Protein AF-A0A821H5R7-F1 (afdb_monomer)

Mean predicted aligned error: 6.96 Å

Sequence (78 aa):
MEITGFTNNNIAKYVEQFFEQMKDDMKDASIKAQNLLRLLKSNSSIWGVAQIPVNLELICSLWRDNDWSKTKALSITA

Solvent-accessible surface area (backbone atoms only — not comparable to full-atom values): 4709 Å² total; per-residue (Å²): 137,82,90,73,64,49,48,76,66,51,45,54,53,48,44,48,53,60,34,67,71,44,94,58,61,68,68,58,30,52,52,53,34,54,51,50,54,50,53,37,73,75,30,70,72,58,38,61,50,38,23,38,65,72,49,34,52,50,50,52,53,53,58,69,75,47,68,67,93,71,63,80,72,91,76,81,80,131

Secondary structure (DSSP, 8-state):
-------HHHHHHHHHHHHHTSSS-HHHHHHHHHHHHHHHHH-HHHHHHHTSHHHHHHHHHHHHH--TTT--------

Structure (mmCIF, N/CA/C/O backbone):
data_AF-A0A821H5R7-F1
#
_entry.id   AF-A0A821H5R7-F1
#
loop_
_atom_site.group_PDB
_atom_site.id
_atom_site.type_symbol
_atom_site.label_atom_id
_atom_site.label_alt_id
_atom_site.label_comp_id
_atom_site.label_asym_id
_atom_site.label_entity_id
_atom_site.label_seq_id
_atom_site.pdbx_PDB_ins_code
_atom_site.Cartn_x
_atom_site.Cartn_y
_atom_site.Cartn_z
_atom_site.occupancy
_atom_site.B_iso_or_equiv
_atom_site.auth_seq_id
_atom_site.auth_comp_id
_atom_site.auth_asym_id
_atom_site.auth_atom_id
_atom_site.pdbx_PDB_model_num
ATOM 1 N N . MET A 1 1 ? -5.901 -11.340 21.103 1.00 56.44 1 MET A N 1
ATOM 2 C CA . MET A 1 1 ? -5.165 -10.319 20.332 1.00 56.44 1 MET A CA 1
ATOM 3 C C . MET A 1 1 ? -6.000 -10.066 19.088 1.00 56.44 1 MET A C 1
ATOM 5 O O . MET A 1 1 ? -6.264 -11.026 18.377 1.00 56.44 1 MET A O 1
ATOM 9 N N . GLU A 1 2 ? -6.527 -8.857 18.907 1.00 72.00 2 GLU A N 1
ATOM 10 C CA . GLU A 1 2 ? -7.322 -8.500 17.722 1.00 72.00 2 GLU A CA 1
ATOM 11 C C . GLU A 1 2 ? -6.402 -7.942 16.637 1.00 72.00 2 GLU A C 1
ATOM 13 O O . GLU A 1 2 ? -5.465 -7.202 16.938 1.00 72.00 2 GLU A O 1
ATOM 18 N N . ILE A 1 3 ? -6.658 -8.303 15.380 1.00 71.12 3 ILE A N 1
ATOM 19 C CA . ILE A 1 3 ? -5.962 -7.712 14.237 1.00 71.12 3 ILE A CA 1
ATOM 20 C C . ILE A 1 3 ? -6.699 -6.423 13.894 1.00 71.12 3 ILE A C 1
ATOM 22 O O . ILE A 1 3 ? -7.759 -6.449 13.270 1.00 71.12 3 ILE A O 1
ATOM 26 N N . THR A 1 4 ? -6.151 -5.293 14.326 1.00 78.56 4 THR A N 1
ATOM 27 C CA . THR A 1 4 ? -6.605 -3.980 13.875 1.00 78.56 4 THR A CA 1
ATOM 28 C C . THR A 1 4 ? 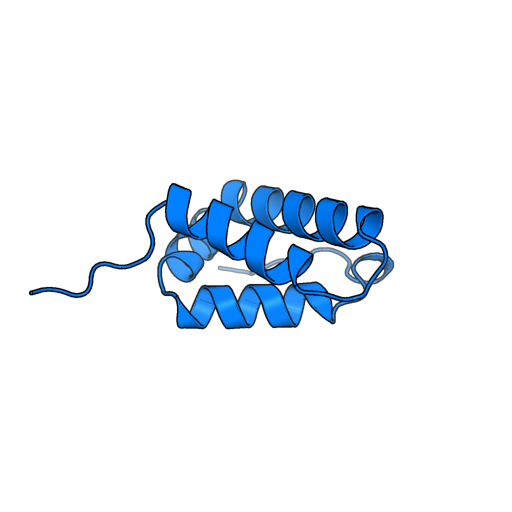-5.963 -3.655 12.525 1.00 78.56 4 THR A C 1
ATOM 30 O O . THR A 1 4 ? -4.831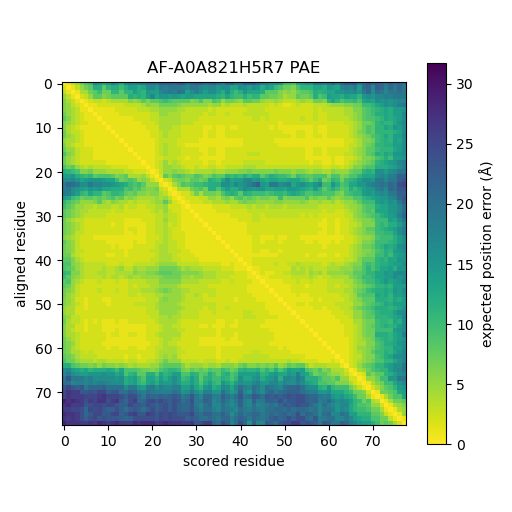 -4.053 12.244 1.00 78.56 4 THR A O 1
ATOM 33 N N . GLY A 1 5 ? -6.714 -2.982 11.649 1.00 86.69 5 GLY A N 1
ATOM 34 C CA . GLY A 1 5 ? -6.211 -2.539 10.347 1.00 86.69 5 GLY A CA 1
ATOM 35 C C . GLY A 1 5 ? -5.061 -1.531 10.464 1.00 86.69 5 GLY A C 1
ATOM 36 O O . GLY A 1 5 ? -4.667 -1.106 11.550 1.00 86.69 5 GLY A O 1
ATOM 37 N N . PHE A 1 6 ? -4.523 -1.116 9.323 1.00 93.12 6 PHE A N 1
ATOM 38 C CA . PHE A 1 6 ? -3.476 -0.109 9.258 1.00 93.12 6 PHE A CA 1
ATOM 39 C C . PHE A 1 6 ? -3.951 1.249 9.769 1.00 93.12 6 PHE A C 1
ATOM 41 O O . PHE A 1 6 ? -4.963 1.802 9.337 1.00 93.12 6 PHE A O 1
ATOM 48 N N . THR A 1 7 ? -3.145 1.826 10.659 1.00 93.81 7 THR A N 1
ATOM 49 C CA . THR A 1 7 ? -3.258 3.237 11.025 1.00 93.81 7 THR A CA 1
ATOM 50 C C . THR A 1 7 ? -2.787 4.127 9.877 1.00 93.81 7 THR A C 1
ATOM 52 O O . THR A 1 7 ? -2.070 3.689 8.976 1.00 93.81 7 THR A O 1
ATOM 55 N N . ASN A 1 8 ? -3.092 5.421 9.957 1.00 92.88 8 ASN A N 1
ATOM 56 C CA . ASN A 1 8 ? -2.623 6.413 8.986 1.00 92.88 8 ASN A CA 1
ATOM 57 C C . ASN A 1 8 ? -1.095 6.377 8.793 1.00 92.88 8 ASN A C 1
ATOM 59 O O . ASN A 1 8 ? -0.604 6.514 7.673 1.00 92.88 8 ASN A O 1
ATOM 63 N N . ASN A 1 9 ? -0.347 6.159 9.880 1.00 94.75 9 ASN A N 1
ATOM 64 C CA . ASN A 1 9 ? 1.107 6.048 9.830 1.00 94.75 9 ASN A CA 1
ATOM 65 C C . ASN A 1 9 ? 1.563 4.735 9.178 1.00 94.75 9 ASN A C 1
ATOM 67 O O . ASN A 1 9 ? 2.550 4.723 8.450 1.00 94.75 9 ASN A O 1
ATOM 71 N N . ASN A 1 10 ? 0.833 3.634 9.399 1.00 95.44 10 ASN A N 1
ATOM 72 C CA . ASN A 1 10 ? 1.125 2.371 8.720 1.00 95.44 10 ASN A CA 1
ATOM 73 C C . ASN A 1 10 ? 0.908 2.488 7.212 1.00 95.44 10 ASN A C 1
ATOM 75 O O . ASN A 1 10 ? 1.761 2.025 6.469 1.00 95.44 10 ASN A O 1
ATOM 79 N N . ILE A 1 11 ? -0.167 3.151 6.768 1.00 95.94 11 ILE A N 1
ATOM 80 C CA . ILE A 1 11 ? -0.426 3.384 5.340 1.00 95.94 11 ILE A CA 1
ATOM 81 C C . ILE A 1 11 ? 0.723 4.180 4.713 1.00 95.94 11 ILE A C 1
ATOM 83 O O . ILE A 1 11 ? 1.284 3.749 3.710 1.00 95.94 11 ILE A O 1
ATOM 87 N N . ALA A 1 12 ? 1.101 5.313 5.317 1.00 95.94 12 ALA A N 1
ATOM 88 C CA . ALA A 1 12 ? 2.182 6.158 4.806 1.00 95.94 12 ALA A CA 1
ATOM 89 C C . ALA A 1 12 ? 3.498 5.385 4.669 1.00 95.94 12 ALA A C 1
ATOM 91 O O . ALA A 1 12 ? 4.071 5.319 3.583 1.00 95.94 12 ALA A O 1
ATOM 92 N N . LYS A 1 13 ? 3.905 4.720 5.754 1.00 96.62 13 LYS A N 1
ATOM 93 C CA . LYS A 1 13 ? 5.139 3.939 5.795 1.00 96.62 13 LYS A CA 1
ATOM 94 C C . LYS A 1 13 ? 5.118 2.773 4.806 1.00 96.62 13 LYS A C 1
ATOM 96 O O . LYS A 1 13 ? 6.123 2.508 4.161 1.00 96.62 13 LYS A O 1
ATOM 101 N N . TYR A 1 14 ? 3.984 2.087 4.672 1.00 96.31 14 TYR A N 1
ATOM 102 C CA . TYR A 1 14 ? 3.851 0.977 3.733 1.00 96.31 14 TYR A CA 1
ATOM 103 C C . TYR A 1 14 ? 4.028 1.437 2.289 1.00 96.31 14 TYR A C 1
ATOM 105 O O . TYR A 1 14 ? 4.776 0.817 1.542 1.00 96.31 14 TYR A O 1
ATOM 113 N N . VAL A 1 15 ? 3.364 2.531 1.902 1.00 95.94 15 VAL A N 1
ATOM 114 C CA . VAL A 1 15 ? 3.477 3.083 0.547 1.00 95.94 15 VAL A CA 1
ATOM 115 C C . VAL A 1 15 ? 4.926 3.458 0.251 1.00 95.94 15 VAL A C 1
ATOM 117 O O . VAL A 1 15 ? 5.456 3.040 -0.771 1.00 95.94 15 VAL A O 1
ATOM 120 N N . GLU A 1 16 ? 5.593 4.179 1.151 1.00 94.31 16 GLU A N 1
ATOM 121 C CA . GLU A 1 16 ? 7.010 4.535 0.990 1.00 94.31 16 GLU A CA 1
ATOM 122 C C . GLU A 1 16 ? 7.885 3.287 0.799 1.00 94.31 16 GLU A C 1
ATOM 124 O O . GLU A 1 16 ? 8.577 3.171 -0.212 1.00 94.31 16 GLU A O 1
ATOM 129 N N . GLN A 1 17 ? 7.767 2.301 1.693 1.00 94.56 17 GLN A N 1
ATOM 130 C CA . GLN A 1 17 ? 8.555 1.067 1.625 1.00 94.56 17 GLN A CA 1
ATOM 131 C C . GLN A 1 17 ? 8.276 0.241 0.362 1.00 94.56 17 GLN A C 1
ATOM 133 O O . GLN A 1 17 ? 9.201 -0.349 -0.193 1.00 94.56 17 GLN A O 1
ATOM 1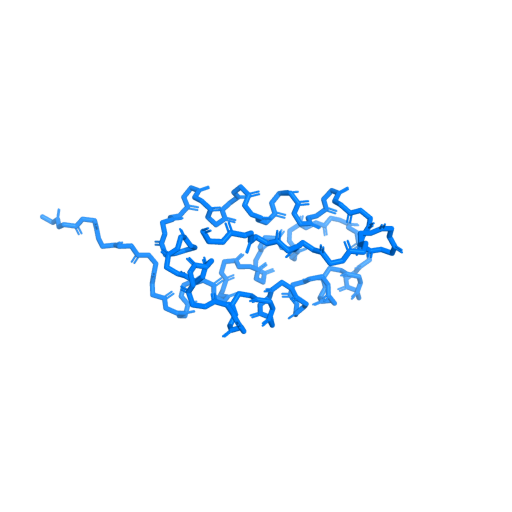38 N N . PHE A 1 18 ? 7.028 0.196 -0.108 1.00 94.31 18 PHE A N 1
ATOM 139 C CA . PHE A 1 18 ? 6.652 -0.533 -1.319 1.00 94.31 18 PHE A CA 1
ATOM 140 C C . PHE A 1 18 ? 7.365 0.022 -2.559 1.00 94.31 18 PHE A C 1
ATOM 142 O O . PHE A 1 18 ? 7.886 -0.744 -3.369 1.00 94.31 18 PHE A O 1
ATOM 149 N N . PHE A 1 19 ? 7.417 1.350 -2.703 1.00 91.62 19 PHE A N 1
ATOM 15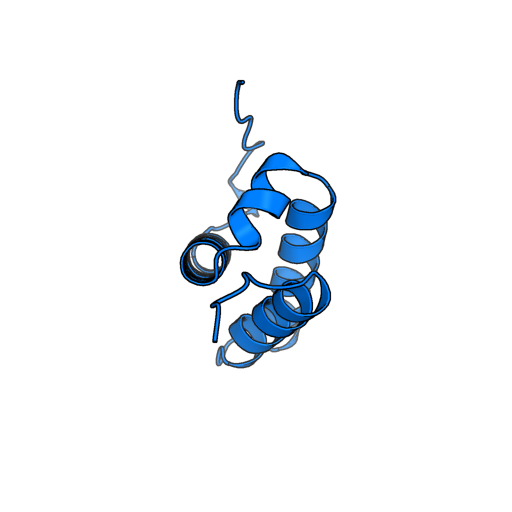0 C CA . PHE A 1 19 ? 8.074 1.997 -3.843 1.00 91.62 19 PHE A CA 1
ATOM 151 C C . PHE A 1 19 ? 9.600 2.053 -3.700 1.00 91.62 19 PHE A C 1
ATOM 153 O O . PHE A 1 19 ? 10.294 1.904 -4.700 1.00 91.62 19 PHE A O 1
ATOM 160 N N . GLU A 1 20 ? 10.143 2.177 -2.487 1.00 89.44 20 GLU A N 1
ATOM 161 C CA . GLU A 1 20 ? 11.595 2.116 -2.246 1.00 89.44 20 GLU A CA 1
ATOM 162 C C . GLU A 1 20 ? 12.212 0.748 -2.566 1.00 89.44 20 GLU A C 1
ATOM 164 O O . GLU A 1 20 ? 13.378 0.665 -2.945 1.00 89.44 20 GLU A O 1
ATOM 169 N N . GLN A 1 21 ? 11.445 -0.337 -2.428 1.00 86.25 21 GLN A N 1
ATOM 170 C CA . GLN A 1 21 ? 11.903 -1.687 -2.775 1.00 86.25 21 GLN A CA 1
ATOM 171 C C . GLN A 1 21 ? 12.010 -1.923 -4.290 1.00 86.25 21 GLN A C 1
ATOM 173 O O . GLN A 1 21 ? 12.531 -2.958 -4.718 1.00 86.25 21 GLN A O 1
ATOM 178 N N . MET A 1 22 ? 11.543 -0.984 -5.117 1.00 75.50 22 MET A N 1
ATOM 179 C CA . MET A 1 22 ? 11.657 -1.078 -6.569 1.00 75.50 22 MET A CA 1
ATOM 180 C C . MET A 1 22 ? 13.066 -0.680 -7.016 1.00 75.50 22 MET A C 1
ATOM 182 O O . MET A 1 22 ? 13.620 0.316 -6.568 1.00 75.50 22 MET A O 1
ATOM 186 N N . LYS A 1 23 ? 13.648 -1.443 -7.948 1.00 67.62 23 LYS A N 1
ATOM 187 C CA . LYS A 1 23 ? 14.952 -1.129 -8.568 1.00 67.62 23 LYS A CA 1
ATOM 188 C C . LYS A 1 23 ? 14.874 -0.008 -9.620 1.00 67.62 23 LYS A C 1
ATOM 190 O O . LYS A 1 23 ? 15.841 0.195 -10.353 1.00 67.62 23 LYS A O 1
ATOM 195 N N . ASP A 1 24 ? 13.730 0.662 -9.721 1.00 65.81 24 ASP A N 1
ATOM 196 C CA . ASP A 1 24 ? 13.518 1.796 -10.618 1.00 65.81 24 ASP A CA 1
ATOM 197 C C . ASP A 1 24 ? 14.273 3.035 -10.104 1.00 65.81 24 ASP A C 1
ATOM 199 O O . ASP A 1 24 ? 14.781 3.053 -8.981 1.00 65.81 24 ASP A O 1
ATOM 203 N N . ASP A 1 25 ? 14.381 4.081 -10.930 1.00 71.94 25 ASP A N 1
ATOM 204 C CA . ASP A 1 25 ? 14.989 5.350 -10.513 1.00 71.94 25 ASP A CA 1
ATOM 205 C C . ASP A 1 25 ? 14.332 5.831 -9.204 1.00 71.94 25 ASP A C 1
ATOM 207 O O . ASP A 1 25 ? 13.119 6.056 -9.156 1.00 71.94 25 ASP A O 1
ATOM 211 N N . MET A 1 26 ? 15.128 5.997 -8.137 1.00 72.38 26 MET A N 1
ATOM 212 C CA . MET A 1 26 ? 14.648 6.425 -6.813 1.00 72.38 26 MET A CA 1
ATOM 213 C C . MET A 1 26 ? 13.787 7.692 -6.886 1.00 72.38 26 MET A C 1
ATOM 215 O O . MET A 1 26 ? 12.884 7.875 -6.065 1.00 72.38 26 MET A O 1
ATOM 219 N N . LYS A 1 27 ? 14.041 8.576 -7.863 1.00 77.69 27 LYS A N 1
ATOM 220 C CA . LYS A 1 27 ? 13.213 9.769 -8.073 1.00 77.69 27 LYS A CA 1
ATOM 221 C C . LYS A 1 27 ? 11.802 9.415 -8.541 1.00 77.69 27 LYS A C 1
ATOM 223 O O . LYS A 1 27 ? 10.851 9.997 -8.026 1.00 77.69 27 LYS A O 1
ATOM 228 N N . ASP A 1 28 ? 11.652 8.472 -9.469 1.00 83.25 28 ASP A N 1
ATOM 229 C CA . ASP A 1 28 ? 10.338 8.034 -9.961 1.00 83.25 28 ASP A CA 1
ATOM 230 C C . ASP A 1 28 ? 9.548 7.316 -8.859 1.00 83.25 28 ASP A C 1
ATOM 232 O O . ASP A 1 28 ? 8.386 7.644 -8.609 1.00 83.25 28 ASP A O 1
ATOM 236 N N . ALA A 1 29 ? 10.211 6.429 -8.111 1.00 86.38 29 ALA A N 1
ATOM 237 C CA . ALA A 1 29 ? 9.623 5.726 -6.972 1.00 86.38 29 ALA A CA 1
ATOM 238 C C . ALA A 1 29 ? 9.066 6.695 -5.912 1.00 86.38 29 ALA A C 1
ATOM 240 O O . ALA A 1 29 ? 7.910 6.578 -5.491 1.00 86.38 29 ALA A O 1
ATOM 241 N N . SER A 1 30 ? 9.853 7.705 -5.528 1.00 88.06 30 SER A N 1
ATOM 242 C CA . SER A 1 30 ? 9.434 8.719 -4.554 1.00 88.06 30 SER A CA 1
ATOM 243 C C . SER A 1 30 ? 8.242 9.549 -5.051 1.00 88.06 30 SER A C 1
ATOM 245 O O . SER A 1 30 ? 7.285 9.781 -4.306 1.00 88.06 30 SER A O 1
ATOM 247 N N . ILE A 1 31 ? 8.246 9.951 -6.328 1.00 89.25 31 ILE A N 1
ATOM 248 C CA . ILE A 1 31 ? 7.143 10.711 -6.935 1.00 89.25 31 ILE A CA 1
ATOM 249 C C . ILE A 1 31 ? 5.860 9.870 -6.978 1.00 89.25 31 ILE A C 1
ATOM 251 O O . ILE A 1 31 ? 4.784 10.373 -6.635 1.00 89.25 31 ILE A O 1
ATOM 255 N N . LYS A 1 32 ? 5.948 8.590 -7.359 1.00 89.50 32 LYS A N 1
ATOM 256 C CA . LYS A 1 32 ? 4.799 7.672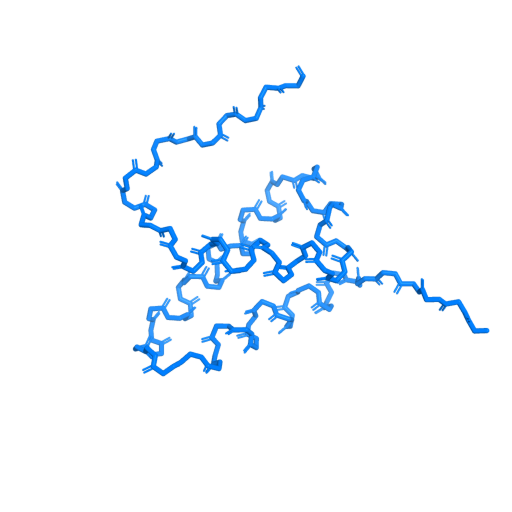 -7.383 1.00 89.50 32 LYS A CA 1
ATOM 257 C C . LYS A 1 32 ? 4.197 7.479 -5.994 1.00 89.50 32 LYS A C 1
ATOM 259 O O . LYS A 1 32 ? 2.978 7.615 -5.857 1.00 89.50 32 LYS A O 1
ATOM 264 N N . ALA A 1 33 ? 5.031 7.264 -4.976 1.00 92.94 33 ALA A N 1
ATOM 265 C CA . ALA A 1 33 ? 4.603 7.143 -3.583 1.00 92.94 33 ALA A CA 1
ATOM 266 C C . ALA A 1 33 ? 3.881 8.408 -3.086 1.00 92.94 33 ALA A C 1
ATOM 268 O O . ALA A 1 33 ? 2.762 8.334 -2.574 1.00 92.94 33 ALA A O 1
ATOM 269 N N . GLN A 1 34 ? 4.478 9.586 -3.299 1.00 92.94 34 GLN A N 1
ATOM 270 C CA . GLN A 1 34 ? 3.893 10.882 -2.926 1.00 92.94 34 GLN A CA 1
ATOM 271 C C . GLN A 1 34 ? 2.537 11.117 -3.609 1.00 92.94 34 GLN A C 1
ATOM 273 O O . GLN A 1 34 ? 1.573 11.551 -2.971 1.00 92.94 34 GLN A O 1
ATOM 278 N N . ASN A 1 35 ? 2.437 10.800 -4.902 1.00 92.12 35 ASN A N 1
ATOM 279 C CA . ASN A 1 35 ? 1.198 10.949 -5.659 1.00 92.12 35 ASN A CA 1
ATOM 280 C C . ASN A 1 35 ? 0.095 10.010 -5.165 1.00 92.12 35 ASN A C 1
ATOM 282 O O . ASN A 1 35 ? -1.039 10.465 -4.998 1.00 92.12 35 ASN A O 1
ATOM 286 N N . LEU A 1 36 ? 0.425 8.747 -4.879 1.00 93.88 36 LEU A N 1
ATOM 287 C CA . LEU A 1 36 ? -0.531 7.803 -4.311 1.00 93.88 36 LEU A CA 1
ATOM 288 C C . LEU A 1 36 ? -1.019 8.281 -2.940 1.00 93.88 36 LEU A C 1
ATOM 290 O O . LEU A 1 36 ? -2.222 8.349 -2.703 1.00 93.88 36 LEU A O 1
ATOM 294 N N . LEU A 1 37 ? -0.109 8.691 -2.052 1.00 94.88 37 LEU A N 1
ATOM 295 C CA . LEU A 1 37 ? -0.483 9.195 -0.728 1.00 94.88 37 LEU A CA 1
ATOM 296 C C . LEU A 1 37 ? -1.387 10.422 -0.806 1.00 94.88 37 LEU A C 1
ATOM 298 O O . LEU A 1 37 ? -2.320 10.549 -0.013 1.00 94.88 37 LEU A O 1
ATOM 302 N N . ARG A 1 38 ? -1.136 11.318 -1.763 1.00 94.06 38 ARG A N 1
ATOM 303 C CA . ARG A 1 38 ? -1.999 12.473 -2.011 1.00 94.06 38 ARG A CA 1
ATOM 304 C C . ARG A 1 38 ? -3.403 12.045 -2.444 1.00 94.06 38 ARG A C 1
ATOM 306 O O . ARG A 1 38 ? -4.363 12.570 -1.889 1.00 94.06 38 ARG A O 1
ATOM 313 N N . LEU A 1 39 ? -3.521 11.089 -3.368 1.00 92.06 39 LEU A N 1
ATOM 314 C CA . LEU A 1 39 ? -4.814 10.552 -3.809 1.00 92.06 39 LEU A CA 1
ATOM 315 C C . L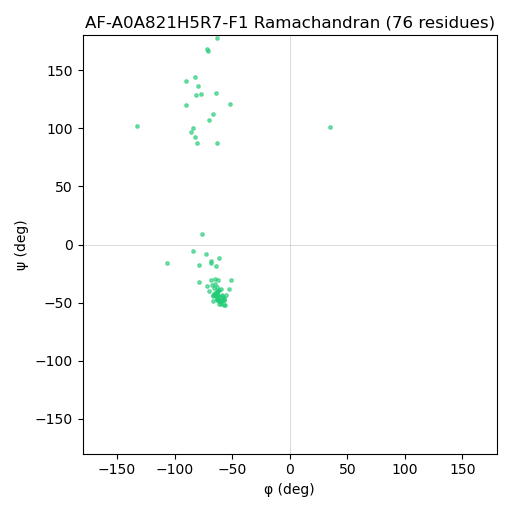EU A 1 39 ? -5.580 9.897 -2.653 1.00 92.06 39 LEU A C 1
ATOM 317 O O . LEU A 1 39 ? -6.755 10.189 -2.445 1.00 92.06 39 LEU A O 1
ATOM 321 N N . LEU A 1 40 ? -4.906 9.029 -1.893 1.00 92.56 40 LEU A N 1
ATOM 322 C CA . LEU A 1 40 ? -5.498 8.341 -0.748 1.00 92.56 40 LEU A CA 1
ATOM 323 C C . LEU A 1 40 ? -6.036 9.362 0.264 1.00 92.56 40 LEU A C 1
ATOM 325 O O . LEU A 1 40 ? -7.174 9.251 0.707 1.00 92.56 40 LEU A O 1
ATOM 329 N N . LYS A 1 41 ? -5.254 10.399 0.591 1.00 91.19 41 LYS A N 1
ATOM 330 C CA . LYS A 1 41 ? -5.667 11.451 1.534 1.00 91.19 41 LYS A CA 1
ATOM 331 C C . LYS A 1 41 ? -6.799 12.331 1.004 1.00 91.19 41 LYS A C 1
ATOM 333 O O . LYS A 1 41 ? -7.577 12.840 1.805 1.00 91.19 41 LYS A O 1
ATOM 338 N N . SER A 1 42 ? -6.899 12.534 -0.311 1.00 90.88 42 SER A N 1
ATOM 339 C CA . SER A 1 42 ? -7.958 13.357 -0.904 1.00 90.88 42 SER A CA 1
ATOM 340 C C . SER A 1 42 ? -9.275 12.605 -1.126 1.00 90.88 42 SER A C 1
ATOM 342 O O . SER A 1 42 ? -10.251 13.230 -1.533 1.00 90.88 42 SER A O 1
ATOM 344 N N . ASN A 1 43 ? -9.327 11.287 -0.892 1.00 90.12 43 ASN A N 1
ATOM 345 C CA . ASN A 1 43 ? -10.528 10.473 -1.078 1.00 90.12 43 ASN A CA 1
ATOM 346 C C . ASN A 1 43 ? -10.777 9.563 0.139 1.00 90.12 43 ASN A C 1
ATOM 348 O O . ASN A 1 43 ? -10.151 8.514 0.285 1.00 90.12 43 ASN A O 1
ATOM 352 N N . SER A 1 44 ? -11.725 9.947 0.999 1.00 87.19 44 SER A N 1
ATOM 353 C CA . SER A 1 44 ? -12.037 9.231 2.246 1.00 87.19 44 SER A CA 1
ATOM 354 C C . SER A 1 44 ? -12.535 7.797 2.030 1.00 87.19 44 SER A C 1
ATOM 356 O O . SER A 1 44 ? -12.257 6.930 2.858 1.00 87.19 44 SER A O 1
ATOM 358 N N . SER A 1 45 ? -13.222 7.520 0.918 1.00 89.19 45 SER A N 1
ATOM 359 C CA . SER A 1 45 ? -13.682 6.170 0.579 1.00 89.19 45 SER A CA 1
ATOM 360 C C . SER A 1 45 ? -12.503 5.246 0.284 1.00 89.19 45 SER A C 1
ATOM 362 O O . SER A 1 45 ? -12.409 4.161 0.854 1.00 89.19 45 SER A O 1
ATOM 364 N N . ILE A 1 46 ? -11.560 5.695 -0.552 1.00 88.62 46 ILE A N 1
ATOM 365 C CA . ILE A 1 46 ? -10.347 4.921 -0.855 1.00 88.62 46 ILE A CA 1
ATOM 366 C C . ILE A 1 46 ? -9.452 4.830 0.392 1.00 88.62 46 ILE A C 1
ATOM 368 O O . ILE A 1 46 ? -8.852 3.786 0.643 1.00 88.62 46 ILE A O 1
ATOM 372 N N . TRP A 1 47 ? -9.411 5.881 1.218 1.00 91.06 47 TRP A N 1
ATOM 373 C CA . TRP A 1 47 ? -8.686 5.871 2.490 1.00 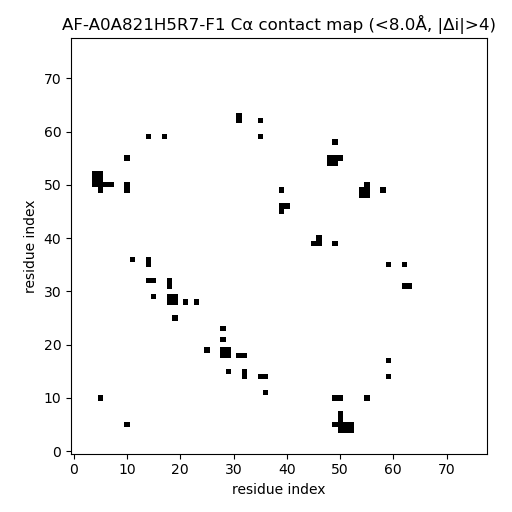91.06 47 TRP A CA 1
ATOM 374 C C . TRP A 1 47 ? -9.156 4.752 3.423 1.00 91.06 47 TRP A C 1
ATOM 376 O O . TRP A 1 47 ? -8.331 4.005 3.942 1.00 91.06 47 TRP A O 1
ATOM 386 N N . GLY A 1 48 ? -10.472 4.596 3.603 1.00 91.56 48 GLY A N 1
ATOM 387 C CA . GLY A 1 48 ? -11.035 3.516 4.421 1.00 91.56 48 GLY A CA 1
ATOM 388 C C . GLY A 1 48 ? -10.693 2.128 3.874 1.00 91.56 48 GLY A C 1
ATOM 389 O O . GLY A 1 48 ? -10.339 1.229 4.632 1.00 91.56 48 GLY A O 1
ATOM 390 N N . VAL A 1 49 ? -10.706 1.965 2.548 1.00 92.62 49 VAL A N 1
ATOM 391 C CA . VAL A 1 49 ? -10.310 0.713 1.882 1.00 92.62 49 VAL A CA 1
ATOM 392 C C . VAL A 1 49 ? -8.833 0.386 2.135 1.00 92.62 49 VAL A C 1
ATOM 394 O O . VAL A 1 49 ? -8.509 -0.768 2.417 1.00 92.62 49 VAL A O 1
ATOM 397 N N . ALA A 1 50 ? -7.954 1.391 2.094 1.00 94.62 50 ALA A N 1
ATOM 398 C CA . ALA A 1 50 ? -6.511 1.265 2.311 1.00 94.62 50 ALA A CA 1
ATOM 399 C C . ALA A 1 50 ? -6.112 0.916 3.758 1.00 94.62 50 ALA A C 1
ATOM 401 O O . ALA A 1 50 ? -4.979 0.498 3.995 1.00 94.62 50 ALA A O 1
ATOM 402 N N . GLN A 1 51 ? -7.019 1.041 4.733 1.00 93.88 51 GLN A N 1
ATOM 403 C CA . GLN A 1 51 ? -6.772 0.571 6.103 1.00 93.88 51 GLN A CA 1
ATOM 404 C C . GLN A 1 51 ? -6.695 -0.961 6.188 1.00 93.88 51 GLN A C 1
ATOM 406 O O . GLN A 1 51 ? -6.187 -1.502 7.169 1.00 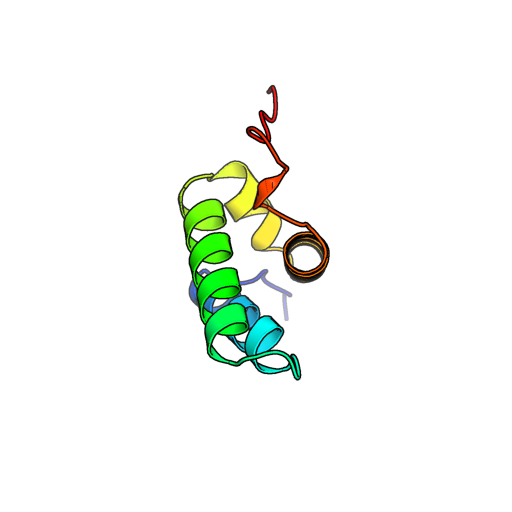93.88 51 GLN A O 1
ATOM 411 N N . ILE A 1 52 ? -7.163 -1.686 5.170 1.00 94.25 52 ILE A N 1
ATOM 412 C CA . ILE A 1 52 ? -7.015 -3.138 5.086 1.00 94.25 52 ILE A CA 1
ATOM 413 C C . ILE A 1 52 ? -5.696 -3.447 4.350 1.00 94.25 52 ILE A C 1
ATOM 415 O O . ILE A 1 52 ? -5.567 -3.073 3.183 1.00 94.25 52 ILE A O 1
ATOM 419 N N . PRO A 1 53 ? -4.728 -4.159 4.964 1.00 92.56 53 PRO A N 1
ATOM 420 C CA . PRO A 1 53 ? -3.387 -4.338 4.392 1.00 92.56 53 PRO A CA 1
ATOM 421 C C . PRO A 1 53 ? -3.371 -4.924 2.976 1.00 92.56 53 PRO A C 1
ATOM 423 O O . PRO A 1 53 ? -2.662 -4.420 2.110 1.00 92.56 53 PRO A O 1
ATOM 426 N N . VAL A 1 54 ? -4.195 -5.947 2.711 1.00 94.31 54 VAL A N 1
ATOM 427 C CA . VAL A 1 54 ? -4.268 -6.566 1.375 1.00 94.31 54 VAL A CA 1
ATOM 428 C C . VAL A 1 54 ? -4.797 -5.595 0.320 1.00 94.31 54 VAL A C 1
ATOM 430 O O . VAL A 1 54 ? -4.339 -5.607 -0.817 1.00 94.31 54 VAL A O 1
ATOM 433 N N . ASN A 1 55 ? -5.712 -4.700 0.692 1.00 95.31 55 ASN A N 1
ATOM 434 C CA . ASN A 1 55 ? -6.220 -3.697 -0.234 1.00 95.31 55 ASN A CA 1
ATOM 435 C C . ASN A 1 55 ? -5.151 -2.654 -0.545 1.00 95.31 55 ASN A C 1
ATOM 437 O O . ASN A 1 55 ? -5.029 -2.243 -1.695 1.00 95.31 55 ASN A O 1
ATOM 441 N N . LEU A 1 56 ? -4.368 -2.239 0.456 1.00 95.94 56 LEU A N 1
ATOM 442 C CA . LEU A 1 56 ? -3.272 -1.304 0.233 1.00 95.94 56 LEU A CA 1
ATOM 443 C C . LEU A 1 56 ? -2.210 -1.899 -0.698 1.00 95.94 56 LEU A C 1
ATOM 445 O O . LEU A 1 56 ? -1.779 -1.217 -1.621 1.00 95.94 56 LEU A O 1
ATOM 449 N N . GLU A 1 57 ? -1.853 -3.172 -0.517 1.00 94.94 57 GLU A N 1
ATOM 450 C CA . GLU A 1 57 ? -0.942 -3.895 -1.416 1.00 94.94 57 GLU A CA 1
ATOM 451 C C . GL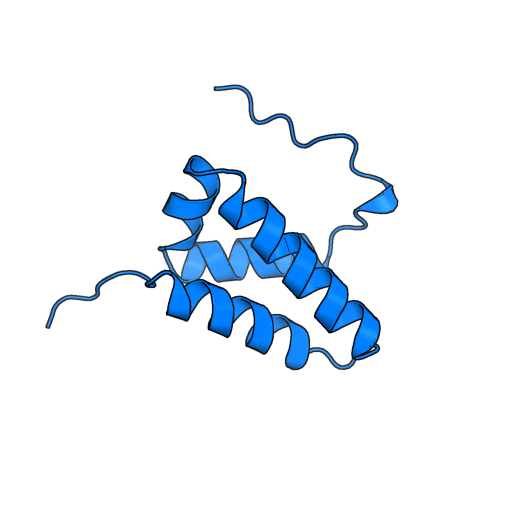U A 1 57 ? -1.451 -3.916 -2.866 1.00 94.94 57 GLU A C 1
ATOM 453 O O . GLU A 1 57 ? -0.709 -3.617 -3.808 1.00 94.94 57 GLU A O 1
ATOM 458 N N . LEU A 1 58 ? -2.740 -4.214 -3.054 1.00 95.25 58 LEU A N 1
ATOM 459 C CA . LEU A 1 58 ? -3.374 -4.208 -4.373 1.00 95.25 58 LEU A CA 1
ATOM 460 C C . LEU A 1 58 ? -3.370 -2.809 -4.996 1.00 95.25 58 LEU A C 1
ATOM 462 O O . LEU A 1 58 ? -3.018 -2.660 -6.164 1.00 95.25 58 LEU A O 1
ATOM 466 N N . ILE A 1 59 ? -3.721 -1.780 -4.221 1.00 94.31 59 ILE A N 1
ATOM 467 C CA . ILE A 1 59 ? -3.697 -0.387 -4.675 1.00 94.31 59 ILE A CA 1
ATOM 468 C C . ILE A 1 59 ? -2.279 0.009 -5.094 1.00 94.31 59 ILE A C 1
ATOM 470 O O . ILE A 1 59 ? -2.108 0.553 -6.181 1.00 94.31 59 ILE A O 1
ATOM 474 N N . CYS A 1 60 ? -1.266 -0.286 -4.277 1.00 94.12 60 CYS A N 1
ATOM 475 C CA . CYS A 1 60 ? 0.135 -0.005 -4.583 1.00 94.12 60 CYS A CA 1
ATOM 476 C C . CYS A 1 60 ? 0.594 -0.704 -5.872 1.00 94.12 60 CYS A C 1
ATOM 478 O O . CYS A 1 60 ? 1.219 -0.073 -6.727 1.00 94.12 60 CYS A O 1
ATOM 480 N N . SER A 1 61 ? 0.227 -1.975 -6.050 1.00 92.38 61 SER A N 1
ATOM 481 C CA . SER A 1 61 ? 0.552 -2.761 -7.247 1.00 92.38 61 SER A CA 1
ATOM 482 C C . SER A 1 61 ? -0.094 -2.186 -8.509 1.00 92.38 61 SER A C 1
ATOM 484 O O . SER A 1 61 ? 0.591 -1.951 -9.503 1.00 92.38 61 SER A O 1
ATOM 486 N N . LEU A 1 62 ? -1.392 -1.872 -8.455 1.00 91.19 62 LEU A N 1
ATOM 487 C CA . LEU A 1 62 ? -2.105 -1.228 -9.562 1.00 91.19 62 LEU A CA 1
ATOM 488 C C . LEU A 1 62 ? -1.540 0.164 -9.864 1.00 91.19 62 LEU A C 1
ATOM 490 O O . LEU A 1 62 ? -1.411 0.550 -11.023 1.00 91.19 62 LEU A O 1
ATOM 494 N N . TRP A 1 63 ? -1.189 0.923 -8.824 1.00 90.44 63 TRP A N 1
ATOM 495 C CA . TRP A 1 63 ? -0.635 2.265 -8.968 1.00 90.44 63 TRP A CA 1
ATOM 496 C C . TRP A 1 63 ? 0.739 2.257 -9.635 1.00 90.44 63 TRP A C 1
ATOM 498 O O . TRP A 1 63 ? 1.022 3.149 -10.435 1.00 90.44 63 TRP A O 1
ATOM 508 N N . ARG A 1 64 ? 1.573 1.257 -9.325 1.00 87.00 64 ARG A N 1
ATOM 509 C CA . ARG A 1 64 ? 2.888 1.042 -9.943 1.00 87.00 64 ARG A CA 1
ATOM 510 C C . ARG A 1 64 ? 2.777 0.802 -11.444 1.00 87.00 64 ARG A C 1
ATOM 512 O O . ARG A 1 64 ? 3.499 1.448 -12.204 1.00 87.00 64 ARG A O 1
ATOM 519 N N . ASP A 1 65 ? 1.909 -0.134 -11.824 1.00 82.06 65 ASP A N 1
ATOM 520 C CA . ASP A 1 65 ? 1.809 -0.659 -13.191 1.00 82.06 65 ASP A CA 1
ATOM 521 C C . ASP A 1 65 ? 1.050 0.287 -14.130 1.00 82.06 65 ASP A C 1
ATOM 523 O O . ASP A 1 65 ? 1.162 0.185 -15.353 1.00 82.06 65 ASP A O 1
ATOM 527 N N . ASN A 1 66 ? 0.284 1.226 -13.573 1.00 74.25 66 ASN A N 1
ATOM 528 C CA . ASN A 1 66 ? -0.492 2.161 -14.366 1.00 74.25 66 ASN A CA 1
ATOM 529 C C . ASN A 1 66 ? 0.353 3.347 -14.870 1.00 74.25 66 ASN A C 1
ATOM 531 O O . ASN A 1 66 ? 0.990 4.071 -14.102 1.00 74.25 66 ASN A O 1
ATOM 535 N N . ASP A 1 67 ? 0.284 3.604 -16.178 1.00 68.25 67 ASP A N 1
ATOM 536 C CA . ASP A 1 67 ? 0.817 4.817 -16.798 1.00 68.25 67 ASP A CA 1
ATOM 537 C C . ASP A 1 67 ? -0.184 5.966 -16.606 1.00 68.25 67 ASP A C 1
ATOM 539 O O . ASP A 1 67 ? -1.065 6.222 -17.435 1.00 68.25 67 ASP A O 1
ATOM 543 N N . TRP A 1 68 ? -0.059 6.664 -15.476 1.00 64.75 68 TRP A N 1
ATOM 544 C CA . TRP A 1 68 ? -0.962 7.750 -15.081 1.00 64.75 68 TRP A CA 1
ATOM 545 C C . TRP A 1 68 ? -0.977 8.942 -16.048 1.00 64.75 68 TRP A C 1
ATOM 547 O O . TRP A 1 68 ? -1.886 9.769 -15.971 1.00 64.75 68 TRP A O 1
ATOM 557 N N . SER A 1 69 ? -0.037 9.017 -17.001 1.00 58.41 69 SER A N 1
ATOM 558 C CA . SER A 1 69 ? -0.098 9.992 -18.097 1.00 58.41 69 SER A CA 1
ATOM 559 C C . SER A 1 69 ? -1.303 9.769 -19.027 1.00 58.41 69 SER A C 1
ATOM 561 O O . SER A 1 69 ? -1.717 10.692 -19.731 1.00 58.41 69 SER A O 1
ATOM 563 N N . LYS A 1 70 ? -1.907 8.570 -19.002 1.00 55.28 70 LYS A N 1
ATOM 564 C CA . LYS A 1 70 ? -3.016 8.161 -19.881 1.00 55.28 70 LYS A CA 1
ATOM 565 C C . LYS A 1 70 ? -4.376 8.079 -19.190 1.00 55.28 70 LYS A C 1
ATOM 567 O O . LYS A 1 70 ? -5.403 8.071 -19.869 1.00 55.28 70 LYS A O 1
ATOM 572 N N . THR A 1 71 ? -4.432 8.046 -17.861 1.00 52.88 71 THR A N 1
ATOM 573 C CA . THR A 1 71 ? -5.703 7.959 -17.129 1.00 52.88 71 THR A CA 1
ATOM 574 C C . THR A 1 71 ? -6.317 9.339 -16.906 1.00 52.88 71 THR A C 1
ATOM 576 O O . THR A 1 71 ? -5.996 10.036 -15.943 1.00 52.88 71 THR A O 1
ATOM 579 N N . LYS A 1 72 ? -7.253 9.729 -17.779 1.00 48.97 72 LYS A N 1
ATOM 580 C CA . LYS A 1 72 ? -8.218 10.800 -17.491 1.00 48.97 72 LYS A CA 1
ATOM 581 C C . LYS A 1 72 ? -9.148 10.319 -16.375 1.00 48.97 72 LYS A C 1
ATOM 583 O O . LYS A 1 72 ? -9.911 9.393 -16.602 1.00 48.97 72 LYS A O 1
ATOM 588 N N . ALA A 1 73 ? -9.035 10.952 -15.206 1.00 52.25 73 ALA A N 1
ATOM 589 C CA . ALA A 1 73 ? -9.958 10.918 -14.068 1.00 52.25 73 ALA A CA 1
ATOM 590 C C . ALA A 1 73 ? -10.677 9.575 -13.823 1.00 52.25 73 ALA A C 1
ATOM 592 O O . ALA A 1 73 ? -11.708 9.286 -14.424 1.00 52.25 73 ALA A O 1
ATOM 593 N N . LEU A 1 74 ? -10.190 8.800 -12.848 1.00 51.19 74 LEU A N 1
ATOM 594 C CA . LEU A 1 74 ? -10.984 7.753 -12.201 1.00 51.19 74 LEU A CA 1
ATOM 595 C C . LEU A 1 74 ? -12.170 8.410 -11.474 1.00 51.19 74 LEU A C 1
ATOM 597 O O . LEU A 1 74 ? -12.086 8.771 -10.303 1.00 51.19 74 LEU A O 1
ATOM 601 N N . SER A 1 75 ? -13.272 8.617 -12.190 1.00 49.62 75 SER A N 1
ATOM 602 C CA . SER A 1 75 ? -14.555 9.002 -11.614 1.00 49.62 75 SER A CA 1
ATOM 603 C C . SER A 1 75 ? -15.245 7.743 -11.102 1.00 49.62 75 SER A C 1
ATOM 605 O O . SER A 1 75 ? -15.937 7.055 -11.852 1.00 49.62 75 SER A O 1
ATOM 607 N N . ILE A 1 76 ? -15.030 7.432 -9.824 1.00 47.75 76 ILE A N 1
ATOM 608 C CA . ILE A 1 76 ? -15.854 6.458 -9.105 1.00 47.75 76 ILE A CA 1
ATOM 609 C C . ILE A 1 76 ? -17.221 7.120 -8.916 1.00 47.75 76 ILE A C 1
ATOM 611 O O . ILE A 1 76 ? -17.346 8.090 -8.170 1.00 47.75 76 ILE A O 1
ATOM 615 N N . THR A 1 77 ? -18.218 6.662 -9.667 1.00 41.06 77 THR A N 1
ATOM 616 C CA . THR A 1 77 ? -19.615 7.065 -9.476 1.00 41.06 77 THR A CA 1
ATOM 617 C C . THR A 1 77 ? -20.163 6.303 -8.271 1.00 41.06 77 THR A C 1
ATOM 619 O O . THR A 1 77 ? -19.941 5.097 -8.161 1.00 41.06 77 THR A O 1
ATOM 622 N N . ALA A 1 78 ? -20.770 7.046 -7.343 1.00 38.34 78 ALA A N 1
ATOM 623 C CA . ALA A 1 78 ? -21.390 6.533 -6.123 1.00 38.34 78 ALA A CA 1
ATOM 624 C C . ALA A 1 78 ? -22.672 5.743 -6.412 1.00 38.34 78 ALA A C 1
ATOM 626 O O . ALA A 1 78 ? -23.336 6.064 -7.426 1.00 38.34 78 ALA A O 1
#

Radius of gyration: 12.92 Å; Cα contacts (8 Å, |Δi|>4): 44; chains: 1; bounding box: 36×24×40 Å

Nearest PDB structures (foldseek):
  6dvb-assembly1_F  TM=6.324E-01  e=1.825E+00  Mycobacterium tuberculosis H37Rv
  7qsk-assembly1_n  TM=3.190E-01  e=8.667E+00  Bos taurus

Foldseek 3Di:
DDDFFDDPVRLLVVLLVLLCPDPPDPVVSVVLSVVLNVVLVVDVVSVVQCSHPVSSVVSSVCSVPDPVVPDDDPPPDD

pLDDT: mean 83.04, std 15.66, range [38.34, 96.62]